Protein AF-A0A3D4WYS1-F1 (afdb_monomer)

Sequence (128 aa):
MTVAESVGSDFEAGEQSSLSLGTAAARNLATTTKSVPQMQAISSRWLLRTLPWIETKGGAYRVNRRLSYAVGDGRVTFTNVGSEVRVVPPELGELPLLRGFDDEAVLSALADRFVQQEFEPGDVIVEF

Structure (mmCIF, N/CA/C/O backbone):
data_AF-A0A3D4WYS1-F1
#
_entry.id   AF-A0A3D4WYS1-F1
#
loop_
_atom_site.group_PDB
_atom_site.id
_atom_site.type_symbol
_atom_site.label_atom_id
_atom_site.label_alt_id
_atom_site.label_comp_id
_atom_site.label_asym_id
_atom_site.label_entity_id
_atom_site.label_seq_id
_atom_site.pdbx_PDB_ins_code
_atom_site.Cartn_x
_atom_site.Cartn_y
_atom_site.Cartn_z
_atom_site.occupancy
_atom_site.B_iso_or_equiv
_atom_site.auth_seq_id
_atom_site.auth_comp_id
_atom_site.auth_asym_id
_atom_site.auth_atom_id
_atom_site.pdbx_PDB_model_num
ATOM 1 N N . MET A 1 1 ? -64.475 -13.122 19.399 1.00 40.88 1 MET A N 1
ATOM 2 C CA . MET A 1 1 ? -65.305 -13.553 20.540 1.00 40.88 1 MET A CA 1
ATOM 3 C C . MET A 1 1 ? -64.667 -14.797 21.133 1.00 40.88 1 MET A C 1
ATOM 5 O O . MET A 1 1 ? -64.862 -15.865 20.587 1.00 40.88 1 MET A O 1
ATOM 9 N N . THR A 1 2 ? -63.858 -14.622 22.176 1.00 32.72 2 THR A N 1
ATOM 10 C CA . THR A 1 2 ? -63.434 -15.647 23.149 1.00 32.72 2 THR A CA 1
ATOM 11 C C . THR A 1 2 ? -62.911 -14.858 24.345 1.00 32.72 2 THR A C 1
ATOM 13 O O . THR A 1 2 ? -61.811 -14.310 24.300 1.00 32.72 2 THR A O 1
ATOM 16 N N . VAL A 1 3 ? -63.772 -14.681 25.345 1.00 35.03 3 VAL A N 1
ATOM 17 C CA . VAL A 1 3 ? -63.476 -13.985 26.600 1.00 35.03 3 VAL A CA 1
ATOM 18 C C . VAL A 1 3 ? -62.879 -15.029 27.539 1.00 35.03 3 VAL A C 1
ATOM 20 O O . VAL A 1 3 ? -63.537 -16.021 27.834 1.00 35.03 3 VAL A O 1
ATOM 23 N N . ALA A 1 4 ? -61.623 -14.843 27.943 1.00 36.56 4 ALA A N 1
ATOM 24 C CA . ALA A 1 4 ? -61.018 -15.605 29.028 1.00 36.56 4 ALA A CA 1
ATOM 25 C C . ALA A 1 4 ? -61.288 -14.839 30.325 1.00 36.56 4 ALA A C 1
ATOM 27 O O . ALA A 1 4 ? -60.758 -13.751 30.542 1.00 36.56 4 ALA A O 1
ATOM 28 N N . GLU A 1 5 ? -62.183 -15.386 31.133 1.00 42.59 5 GLU A N 1
ATOM 29 C CA . GLU A 1 5 ? -62.592 -14.853 32.424 1.00 42.59 5 GLU A CA 1
ATOM 30 C C . GLU A 1 5 ? -61.460 -15.102 33.432 1.00 42.59 5 GLU A C 1
ATOM 32 O O . GLU A 1 5 ? -61.207 -16.234 33.848 1.00 42.59 5 GLU A O 1
ATOM 37 N N . SER A 1 6 ? -60.701 -14.055 33.765 1.00 39.94 6 SER A N 1
ATOM 38 C CA . SER A 1 6 ? -59.690 -14.117 34.819 1.00 39.94 6 SER A CA 1
ATOM 39 C C . SER A 1 6 ? -60.390 -14.006 36.168 1.00 39.94 6 SER A C 1
ATOM 41 O O . SER A 1 6 ? -60.790 -12.915 36.578 1.00 39.94 6 SER A O 1
ATOM 43 N N . VAL A 1 7 ? -60.545 -15.143 36.843 1.00 42.53 7 VAL A N 1
ATOM 44 C CA . VAL A 1 7 ? -61.011 -15.219 38.228 1.00 42.53 7 VAL A CA 1
ATOM 45 C C . VAL A 1 7 ? -60.054 -14.406 39.097 1.00 42.53 7 VAL A C 1
ATOM 47 O O . VAL A 1 7 ? -58.910 -14.801 39.325 1.00 42.53 7 VAL A O 1
ATOM 50 N N . GLY A 1 8 ? -60.527 -13.244 39.547 1.00 40.94 8 GLY A N 1
ATOM 51 C CA . GLY A 1 8 ? -59.911 -12.488 40.623 1.00 40.94 8 GLY A CA 1
ATOM 52 C C . GLY A 1 8 ? -60.025 -13.309 41.897 1.00 40.94 8 GLY A C 1
ATOM 53 O O . GLY A 1 8 ? -61.088 -13.392 42.501 1.00 40.94 8 GLY A O 1
ATOM 54 N N . SER A 1 9 ? -58.939 -13.973 42.274 1.00 37.81 9 SER A N 1
ATOM 55 C CA . SER A 1 9 ? -58.787 -14.494 43.622 1.00 37.81 9 SER A CA 1
ATOM 56 C C . SER A 1 9 ? -58.479 -13.309 44.535 1.00 37.81 9 SER A C 1
ATOM 58 O O . SER A 1 9 ? -57.321 -12.892 44.641 1.00 37.81 9 SER A O 1
ATOM 60 N N . ASP A 1 10 ? -59.524 -12.759 45.151 1.00 38.97 10 ASP A N 1
ATOM 61 C CA . ASP A 1 10 ? -59.424 -11.885 46.316 1.00 38.97 10 ASP A CA 1
ATOM 62 C C . ASP A 1 10 ? -58.786 -12.682 47.459 1.00 38.97 10 ASP A C 1
ATOM 64 O O . ASP A 1 10 ? -59.446 -13.355 48.250 1.00 38.97 10 ASP A O 1
ATOM 68 N N . PHE A 1 11 ? -57.457 -12.654 47.513 1.00 38.97 11 PHE A N 1
ATOM 69 C CA . PHE A 1 11 ? -56.731 -13.028 48.712 1.00 38.97 11 PHE A CA 1
ATOM 70 C C . PHE A 1 11 ? -56.839 -11.855 49.687 1.00 38.97 11 PHE A C 1
ATOM 72 O O . PHE A 1 11 ? -56.002 -10.953 49.678 1.00 38.97 11 PHE A O 1
ATOM 79 N N . GLU A 1 12 ? -57.858 -11.884 50.548 1.00 42.22 12 GLU A N 1
ATOM 80 C CA . GLU A 1 12 ? -57.838 -11.178 51.832 1.00 42.22 12 GLU A CA 1
ATOM 81 C C . GLU A 1 12 ? -56.723 -11.780 52.705 1.00 42.22 12 GLU A C 1
ATOM 83 O O . GLU A 1 12 ? -56.939 -12.576 53.618 1.00 42.22 12 GLU A O 1
ATOM 88 N N . ALA A 1 13 ? -55.479 -11.427 52.387 1.00 43.19 13 ALA A N 1
ATOM 89 C CA . ALA A 1 13 ? -54.372 -11.526 53.316 1.00 43.19 13 ALA A CA 1
ATOM 90 C C . ALA A 1 13 ? -54.508 -10.332 54.261 1.00 43.19 13 ALA A C 1
ATOM 92 O O . ALA A 1 13 ? -54.217 -9.199 53.881 1.00 43.19 13 ALA A O 1
ATOM 93 N N . GLY A 1 14 ? -55.010 -10.589 55.471 1.00 43.84 14 GLY A N 1
ATOM 94 C CA . GLY A 1 14 ? -55.089 -9.583 56.524 1.00 43.84 14 GLY A CA 1
ATOM 95 C C . GLY A 1 14 ? -53.776 -8.813 56.653 1.00 43.84 14 GLY A C 1
ATOM 96 O O . GLY A 1 14 ? -52.701 -9.389 56.475 1.00 43.84 14 GLY A O 1
ATOM 97 N N . GLU A 1 15 ? -53.883 -7.515 56.941 1.00 51.06 15 GLU A N 1
ATOM 98 C CA . GLU A 1 15 ? -52.776 -6.587 57.176 1.00 51.06 15 GLU A CA 1
ATOM 99 C C . GLU A 1 15 ? -51.853 -7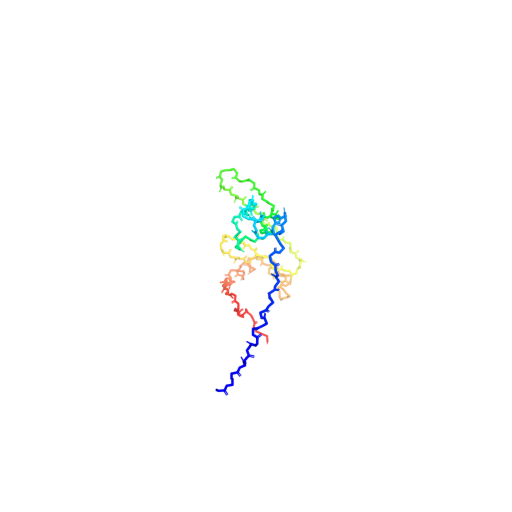.092 58.295 1.00 51.06 15 GLU A C 1
ATOM 101 O O . GLU A 1 15 ? -51.887 -6.653 59.443 1.00 51.06 15 GLU A O 1
ATOM 106 N N . GLN A 1 16 ? -50.973 -8.025 57.957 1.00 57.56 16 GLN A N 1
ATOM 107 C CA . GLN A 1 16 ? -49.751 -8.268 58.692 1.00 57.56 16 GLN A CA 1
ATOM 108 C C . GLN A 1 16 ? -48.833 -7.111 58.332 1.00 57.56 16 GLN A C 1
ATOM 110 O O . GLN A 1 16 ? -48.131 -7.136 57.323 1.00 57.56 16 GLN A O 1
ATOM 115 N N . SER A 1 17 ? -48.897 -6.059 59.148 1.00 64.50 17 SER A N 1
ATOM 116 C CA . SER A 1 17 ? -48.006 -4.909 59.078 1.00 64.50 17 SER A CA 1
ATOM 117 C C . SER A 1 17 ? -46.558 -5.396 59.177 1.00 64.50 17 SER A C 1
ATOM 119 O O . SER A 1 17 ? -46.035 -5.642 60.267 1.00 64.50 17 SER A O 1
ATOM 121 N N . SER A 1 18 ? -45.912 -5.591 58.030 1.00 66.38 18 SER A N 1
ATOM 122 C CA . SER A 1 18 ? -44.514 -5.991 57.966 1.00 66.38 18 SER A CA 1
ATOM 123 C C . SER A 1 18 ? -43.657 -4.876 58.567 1.00 66.38 18 SER A C 1
ATOM 125 O O . SER A 1 18 ? -43.649 -3.758 58.058 1.00 66.38 18 SER A O 1
ATOM 127 N N . LEU A 1 19 ? -42.917 -5.181 59.635 1.00 78.44 19 LEU A N 1
ATOM 128 C CA . LEU A 1 19 ? -42.035 -4.235 60.343 1.00 78.44 19 LEU A CA 1
ATOM 129 C C . LEU A 1 19 ? -40.752 -3.886 59.561 1.00 78.44 19 LEU A C 1
ATOM 131 O O . LEU A 1 19 ? -39.943 -3.082 60.018 1.00 78.44 19 LEU A O 1
ATOM 135 N N . SER A 1 20 ? -40.544 -4.500 58.396 1.00 81.12 20 SER A N 1
ATOM 136 C CA . SER A 1 20 ? -39.368 -4.315 57.547 1.00 81.12 20 SER A CA 1
ATOM 137 C C . SER A 1 20 ? -39.718 -3.630 56.229 1.00 81.12 20 SER A C 1
ATOM 139 O O . SER A 1 20 ? -40.756 -3.904 55.630 1.00 81.12 20 SER A O 1
ATOM 141 N N . LEU A 1 21 ? -38.801 -2.799 55.732 1.00 85.06 21 LEU A N 1
ATOM 142 C CA . LEU A 1 21 ? -38.934 -2.127 54.444 1.00 85.06 21 LEU A CA 1
ATOM 143 C C . LEU A 1 21 ? -38.865 -3.142 53.288 1.00 85.06 21 LEU A C 1
ATOM 145 O O . LEU A 1 21 ? -37.889 -3.879 53.158 1.00 85.06 21 LEU A O 1
ATOM 149 N N . GLY A 1 22 ? -39.881 -3.162 52.426 1.00 87.75 22 GLY A N 1
ATOM 150 C CA . GLY A 1 22 ? -39.868 -3.977 51.208 1.00 87.75 22 GLY A CA 1
ATOM 151 C C . GLY A 1 22 ? -38.836 -3.490 50.181 1.00 87.75 22 GLY A C 1
ATOM 152 O O . GLY A 1 22 ? -38.437 -2.325 50.177 1.00 87.75 22 GLY A O 1
ATOM 153 N N . THR A 1 23 ? -38.431 -4.361 49.254 1.00 90.00 23 THR A N 1
ATOM 154 C CA . THR A 1 23 ? -37.387 -4.079 48.245 1.00 90.00 23 THR A CA 1
ATOM 155 C C . THR A 1 23 ? -37.705 -2.880 47.345 1.00 90.00 23 THR A C 1
ATOM 157 O O . THR A 1 23 ? -36.811 -2.099 47.020 1.00 90.00 23 THR A O 1
ATOM 160 N N . ALA A 1 24 ? -38.977 -2.692 46.978 1.00 88.00 24 ALA A N 1
ATOM 161 C CA . ALA A 1 24 ? -39.426 -1.546 46.187 1.00 88.00 24 ALA A CA 1
ATOM 162 C C . ALA A 1 24 ? -39.255 -0.218 46.944 1.00 88.00 24 ALA A C 1
ATOM 164 O O . ALA A 1 24 ? -38.745 0.750 46.384 1.00 88.00 24 ALA A O 1
ATOM 165 N N . ALA A 1 25 ? -39.608 -0.187 48.233 1.00 87.50 25 ALA A N 1
ATOM 166 C CA . ALA A 1 25 ? -39.435 0.993 49.076 1.00 87.50 25 ALA A CA 1
ATOM 167 C C . ALA A 1 25 ? -37.951 1.248 49.404 1.00 87.50 25 ALA A C 1
ATOM 169 O O . ALA A 1 25 ? -37.510 2.395 49.395 1.00 87.50 25 ALA A O 1
ATOM 170 N N . ALA A 1 26 ? -37.153 0.193 49.589 1.00 90.81 26 ALA A N 1
ATOM 171 C CA . ALA A 1 26 ? -35.705 0.297 49.766 1.00 90.81 26 ALA A CA 1
ATOM 172 C C . ALA A 1 26 ? -34.993 0.860 48.523 1.00 90.81 26 ALA A C 1
ATOM 174 O O . ALA A 1 26 ? -34.057 1.647 48.656 1.00 90.81 26 ALA A O 1
ATOM 175 N N . ARG A 1 27 ? -35.453 0.525 47.307 1.00 88.12 27 ARG A N 1
ATOM 176 C CA . ARG A 1 27 ? -34.886 1.056 46.053 1.00 88.12 27 ARG A CA 1
ATOM 177 C C . ARG A 1 27 ? -35.035 2.575 45.936 1.00 88.12 27 ARG A C 1
ATOM 179 O O . ARG A 1 27 ? -34.133 3.208 45.399 1.00 88.12 27 ARG A O 1
ATOM 186 N N . ASN A 1 28 ? -36.104 3.162 46.475 1.00 90.00 28 ASN A N 1
ATOM 187 C CA . ASN A 1 28 ? -36.300 4.620 46.477 1.00 90.00 28 ASN A CA 1
ATOM 188 C C . ASN A 1 28 ? -35.288 5.366 47.362 1.00 90.00 28 ASN A C 1
ATOM 190 O O . ASN A 1 28 ? -35.112 6.571 47.208 1.00 90.00 28 ASN A O 1
ATOM 194 N N . LEU A 1 29 ? -34.626 4.656 48.277 1.00 92.56 29 LEU A N 1
ATOM 195 C CA . LEU A 1 29 ? -33.583 5.194 49.150 1.00 92.56 29 LEU A CA 1
ATOM 196 C C . LEU A 1 29 ? -32.169 4.911 48.617 1.00 92.56 29 LEU A C 1
ATOM 198 O O . LEU A 1 29 ? -31.192 5.426 49.157 1.00 92.56 29 LEU A O 1
ATOM 202 N N . ALA A 1 30 ? -32.044 4.094 47.570 1.00 92.38 30 ALA A N 1
ATOM 203 C CA . ALA A 1 30 ? -30.767 3.740 46.970 1.00 92.38 30 ALA A CA 1
ATOM 20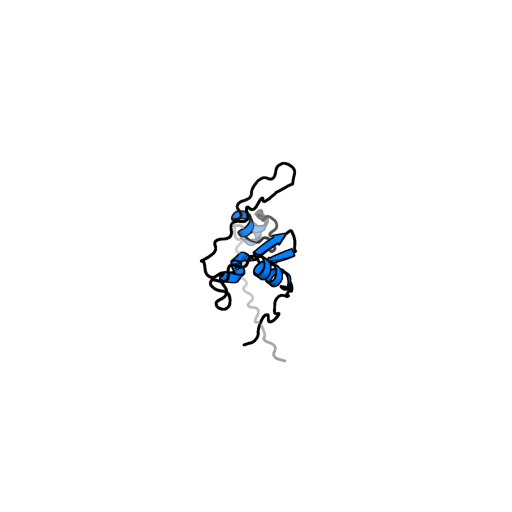4 C C . ALA A 1 30 ? -30.392 4.718 45.848 1.00 92.38 30 ALA A C 1
ATOM 206 O O . ALA A 1 30 ? -31.231 5.167 45.067 1.00 92.38 30 ALA A O 1
ATOM 207 N N . THR A 1 31 ? -29.101 5.013 45.715 1.00 92.81 31 THR A N 1
ATOM 208 C CA . THR A 1 31 ? -28.579 5.777 44.578 1.00 92.81 31 THR A CA 1
ATOM 209 C C . THR A 1 31 ? -28.281 4.847 43.402 1.00 92.81 31 THR A C 1
ATOM 211 O O . THR A 1 31 ? -27.874 3.699 43.571 1.00 92.81 31 THR A O 1
ATOM 214 N N . THR A 1 32 ? -28.499 5.333 42.179 1.00 92.62 32 THR A N 1
ATOM 215 C CA . THR A 1 32 ? -28.166 4.585 40.958 1.00 92.62 32 THR A CA 1
ATOM 216 C C . THR A 1 32 ? -26.780 4.977 40.467 1.00 92.62 32 THR A C 1
ATOM 218 O O . THR A 1 32 ? -26.510 6.157 40.235 1.00 92.62 32 THR A O 1
ATOM 221 N N . THR A 1 33 ? -25.918 3.990 40.238 1.00 94.44 33 THR A N 1
ATOM 222 C CA . THR A 1 33 ? -24.657 4.200 39.524 1.00 94.44 33 THR A CA 1
ATOM 223 C C . THR A 1 33 ? -24.948 4.476 38.053 1.00 94.44 33 THR A C 1
ATOM 225 O O . THR A 1 33 ? -25.516 3.639 37.354 1.00 94.44 33 THR A O 1
ATOM 228 N N . LYS A 1 34 ? -24.554 5.656 37.570 1.00 95.88 34 LYS A N 1
ATOM 229 C CA . LYS A 1 34 ? -24.640 6.010 36.150 1.00 95.88 34 LYS A CA 1
ATOM 230 C C . LYS A 1 34 ? -23.330 5.642 35.460 1.00 95.88 34 LYS A C 1
ATOM 232 O O . LYS A 1 34 ? -22.262 6.026 35.931 1.00 95.88 34 LYS A O 1
ATOM 237 N N . SER A 1 35 ? -23.409 4.911 34.353 1.00 95.00 35 SER A N 1
ATOM 238 C CA . SER A 1 35 ? -22.244 4.640 33.512 1.00 95.00 35 SER A CA 1
ATOM 239 C C . SER A 1 35 ? -21.853 5.876 32.702 1.00 95.00 35 SER A C 1
ATOM 241 O O . SER A 1 35 ? -22.669 6.770 32.465 1.00 95.00 35 SER A O 1
ATOM 243 N N . VAL A 1 36 ? -20.616 5.897 32.207 1.00 95.62 36 VAL A N 1
ATOM 244 C CA . VAL A 1 36 ? -20.219 6.850 31.163 1.00 95.62 36 VAL A CA 1
ATOM 245 C C . VAL A 1 36 ? -21.005 6.580 29.869 1.00 95.62 36 VAL A C 1
ATOM 247 O O . VAL A 1 36 ? -21.400 5.428 29.633 1.00 95.62 36 VAL A O 1
ATOM 250 N N . PRO A 1 37 ? -21.219 7.596 29.013 1.00 94.31 37 PRO A N 1
ATOM 251 C CA . PRO A 1 37 ? -21.805 7.398 27.691 1.00 94.31 37 PRO A CA 1
ATOM 252 C C . PRO A 1 37 ? -21.037 6.335 26.893 1.00 94.31 37 PRO A C 1
ATOM 254 O O . PRO A 1 37 ? -19.813 6.394 26.788 1.00 94.31 37 PRO A O 1
ATOM 257 N N . GLN A 1 38 ? -21.751 5.354 26.340 1.00 94.06 38 GLN A N 1
ATOM 258 C CA . GLN A 1 38 ? -21.165 4.299 25.508 1.00 94.06 38 GLN A CA 1
ATOM 259 C C . GLN A 1 38 ? -21.303 4.673 24.027 1.00 94.06 38 GLN A C 1
ATOM 261 O O . GLN A 1 38 ? -22.404 4.964 23.564 1.00 94.06 38 GLN A O 1
ATOM 266 N N . MET A 1 39 ? -20.200 4.650 23.272 1.00 95.44 39 MET A N 1
ATOM 267 C CA . MET A 1 39 ? -20.190 4.933 21.831 1.00 95.44 39 MET A CA 1
ATOM 268 C C . MET A 1 39 ? -19.925 3.659 21.023 1.00 95.44 39 MET A C 1
ATOM 270 O O . MET A 1 39 ? -18.803 3.159 21.004 1.00 95.44 39 MET A O 1
ATOM 274 N N . GLN A 1 40 ? -20.931 3.178 20.285 1.00 93.06 40 GLN A N 1
ATOM 275 C CA . GLN A 1 40 ? -20.821 1.952 19.477 1.00 93.06 40 GLN A CA 1
ATOM 276 C C . GLN A 1 40 ? -19.830 2.061 18.306 1.00 93.06 40 GLN A C 1
ATOM 278 O O . GLN A 1 40 ? -19.304 1.053 17.850 1.00 93.06 40 GLN A O 1
ATOM 283 N N . ALA A 1 41 ? -19.531 3.278 17.845 1.00 93.69 41 ALA A N 1
ATOM 284 C CA . ALA A 1 41 ? -18.554 3.512 16.781 1.00 93.69 41 ALA A CA 1
ATOM 285 C C . ALA A 1 41 ? -17.089 3.319 17.231 1.00 93.69 41 ALA A C 1
ATOM 287 O O . ALA A 1 41 ? -16.176 3.345 16.404 1.00 93.69 41 ALA A O 1
ATOM 288 N N . ILE A 1 42 ? -16.824 3.162 18.535 1.00 91.19 42 ILE A N 1
ATOM 289 C CA . ILE A 1 42 ? -15.469 2.929 19.040 1.00 91.19 42 ILE A CA 1
ATOM 290 C C . ILE A 1 42 ? -15.043 1.506 18.673 1.00 91.19 42 ILE A C 1
ATOM 292 O O . ILE A 1 42 ? -15.448 0.532 19.298 1.00 91.19 42 ILE A O 1
ATOM 296 N N . SER A 1 43 ? -14.173 1.403 17.672 1.00 92.44 43 SER A N 1
ATOM 297 C CA . SER A 1 43 ? -13.504 0.156 17.315 1.00 92.44 43 SER A CA 1
ATOM 298 C C . SER A 1 43 ? -12.203 -0.035 18.096 1.00 92.44 43 SER A C 1
ATOM 300 O O . SER A 1 43 ? -11.690 0.879 18.755 1.00 92.44 43 SER A O 1
ATOM 302 N N . SER A 1 44 ? -11.622 -1.229 17.968 1.00 93.88 44 SER A N 1
ATOM 303 C CA . SER A 1 44 ? -10.372 -1.577 18.634 1.00 93.88 44 SER A CA 1
ATOM 304 C C . SER A 1 44 ? -9.189 -0.722 18.189 1.00 93.88 44 SER A C 1
ATOM 306 O O . SER A 1 44 ? -8.228 -0.682 18.935 1.00 93.88 44 SER A O 1
ATOM 308 N N . ARG A 1 45 ? -9.203 -0.054 17.024 1.00 94.94 45 ARG A N 1
ATOM 309 C CA . ARG A 1 45 ? -8.057 0.713 16.479 1.00 94.94 45 ARG A CA 1
ATOM 310 C C . ARG A 1 45 ? -6.732 -0.077 16.448 1.00 94.94 45 ARG A C 1
ATOM 312 O O . ARG A 1 45 ? -5.670 0.491 16.686 1.00 94.94 45 ARG A O 1
ATOM 319 N N . TRP A 1 46 ? -6.785 -1.387 16.177 1.00 97.06 46 TRP A N 1
ATOM 320 C CA . TRP A 1 46 ? -5.601 -2.260 16.213 1.00 97.06 46 TRP A CA 1
ATOM 321 C C . TRP A 1 46 ? -4.482 -1.798 15.270 1.00 97.06 46 TRP A C 1
ATOM 323 O O . TRP A 1 46 ? -3.358 -1.632 15.728 1.00 97.06 46 TRP A O 1
ATOM 333 N N . LEU A 1 47 ? -4.798 -1.480 14.008 1.00 94.56 47 LEU A N 1
ATOM 334 C CA . LEU A 1 47 ? -3.799 -1.034 13.028 1.00 94.56 47 LEU A CA 1
ATOM 335 C C . LEU A 1 47 ? -3.006 0.179 13.532 1.00 94.56 47 LEU A C 1
ATOM 337 O O . LEU A 1 47 ? -1.781 0.173 13.505 1.00 94.56 47 LEU A O 1
ATOM 341 N N . LEU A 1 48 ? -3.700 1.186 14.072 1.00 95.75 48 LEU A N 1
ATOM 342 C CA . LEU A 1 48 ? -3.055 2.382 14.612 1.00 95.75 48 LEU A CA 1
ATOM 343 C C . LEU A 1 48 ? -2.161 2.081 15.823 1.00 95.75 48 LEU A C 1
ATOM 345 O O . LEU A 1 48 ? -1.250 2.849 16.087 1.00 95.75 48 LEU A O 1
ATOM 349 N N . ARG A 1 49 ? -2.378 0.990 16.565 1.00 94.00 49 ARG A N 1
ATOM 350 C CA . ARG A 1 49 ? -1.459 0.578 17.641 1.00 94.00 49 ARG A CA 1
ATOM 351 C C . ARG A 1 49 ? -0.256 -0.211 17.142 1.00 94.00 49 ARG A C 1
ATOM 353 O O . ARG A 1 49 ? 0.770 -0.210 17.809 1.00 94.00 49 ARG A O 1
ATOM 360 N N . THR A 1 50 ? -0.399 -0.913 16.024 1.00 95.19 50 THR A N 1
ATOM 361 C CA . THR A 1 50 ? 0.633 -1.816 15.503 1.00 95.19 50 THR A CA 1
ATOM 362 C C . THR A 1 50 ? 1.586 -1.124 14.533 1.00 95.19 50 THR A C 1
ATOM 364 O O . THR A 1 50 ? 2.718 -1.574 14.374 1.00 95.19 50 THR A O 1
ATOM 367 N N . LEU A 1 51 ? 1.159 -0.036 13.886 1.00 96.25 51 LEU A N 1
ATOM 368 C CA . LEU A 1 51 ? 2.015 0.707 12.964 1.00 96.25 51 LEU A CA 1
ATOM 369 C C . LEU A 1 51 ? 3.262 1.278 13.676 1.00 96.25 51 LEU A C 1
ATOM 371 O O . LEU A 1 51 ? 3.143 1.828 14.774 1.00 96.25 51 LEU A O 1
ATOM 375 N N . PRO A 1 52 ? 4.454 1.195 13.054 1.00 95.06 52 PRO A N 1
ATOM 376 C CA . PRO A 1 52 ? 5.691 1.742 13.602 1.00 95.06 52 PRO A CA 1
ATOM 377 C C . PRO A 1 52 ? 5.741 3.257 13.372 1.00 95.06 52 PRO A C 1
ATOM 379 O O . PRO A 1 52 ? 6.366 3.739 12.429 1.00 95.06 52 PRO A O 1
ATOM 382 N N . TRP A 1 53 ? 5.036 4.019 14.203 1.00 95.12 53 TRP A N 1
ATOM 383 C CA . TRP A 1 53 ? 4.994 5.477 14.091 1.00 95.12 53 TRP A CA 1
ATO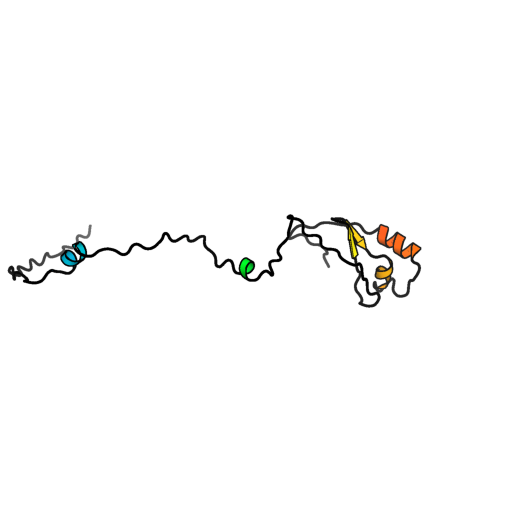M 384 C C . TRP A 1 53 ? 6.388 6.095 14.234 1.00 95.12 53 TRP A C 1
ATOM 386 O O . TRP A 1 53 ? 7.083 5.861 15.222 1.00 95.12 53 TRP A O 1
ATOM 396 N N . ILE A 1 54 ? 6.773 6.917 13.256 1.00 93.69 54 ILE A N 1
ATOM 397 C CA . ILE A 1 54 ? 8.024 7.684 13.247 1.00 93.69 54 ILE A CA 1
ATOM 398 C C . ILE A 1 54 ? 7.675 9.170 13.359 1.00 93.69 54 ILE A C 1
ATOM 400 O O . ILE A 1 54 ? 6.825 9.671 12.625 1.00 93.69 54 ILE A O 1
ATOM 404 N N . GLU A 1 55 ? 8.336 9.882 14.271 1.00 94.62 55 GLU A N 1
ATOM 405 C CA . GLU A 1 55 ? 8.172 11.329 14.432 1.00 94.62 55 GLU A CA 1
ATOM 406 C C . GLU A 1 55 ? 8.826 12.089 13.263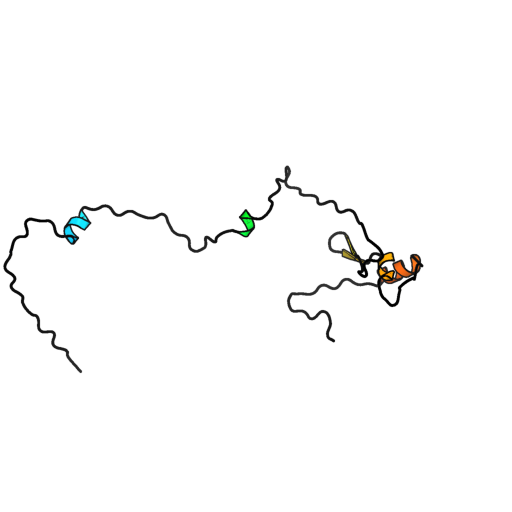 1.00 94.62 55 GLU A C 1
ATOM 408 O O . GLU A 1 55 ? 10.008 11.910 12.968 1.00 94.62 55 GLU A O 1
ATOM 413 N N . THR A 1 56 ? 8.079 12.989 12.622 1.00 93.88 56 THR A N 1
ATOM 414 C CA . THR A 1 56 ? 8.560 13.805 11.496 1.00 93.88 56 THR A CA 1
ATOM 415 C C . THR A 1 56 ? 8.686 15.272 11.902 1.00 93.88 56 THR A C 1
ATOM 417 O O . THR A 1 56 ? 7.758 16.070 11.724 1.00 93.88 56 THR A O 1
ATOM 420 N N . LYS A 1 57 ? 9.841 15.652 12.458 1.00 88.75 57 LYS A N 1
ATOM 421 C CA . LYS A 1 57 ? 10.117 17.038 12.873 1.00 88.75 57 LYS A CA 1
ATOM 422 C C . LYS A 1 57 ? 10.110 17.958 11.646 1.00 88.75 57 LYS A C 1
ATOM 424 O O . LYS A 1 57 ? 10.930 17.802 10.749 1.00 88.75 57 LYS A O 1
ATOM 429 N N . GLY A 1 58 ? 9.155 18.889 11.598 1.00 90.56 58 GLY A N 1
ATOM 430 C CA . GLY A 1 58 ? 8.950 19.796 10.459 1.00 90.56 58 GLY A CA 1
ATOM 431 C C . GLY A 1 58 ? 7.904 19.342 9.432 1.00 90.56 58 GLY A C 1
ATOM 432 O O . GLY A 1 58 ? 7.763 19.994 8.404 1.00 90.56 58 GLY A O 1
ATOM 433 N N . GLY A 1 59 ? 7.166 18.252 9.686 1.00 91.12 59 GLY A N 1
ATOM 434 C CA . GLY A 1 59 ? 6.012 17.845 8.865 1.00 91.12 59 GLY A CA 1
ATOM 435 C C . GLY A 1 59 ? 6.351 17.270 7.485 1.00 91.12 59 GLY A C 1
ATOM 436 O O . GLY A 1 59 ? 5.448 17.020 6.694 1.00 91.12 59 GLY A O 1
ATOM 437 N N . ALA A 1 60 ? 7.633 17.039 7.192 1.00 91.31 60 ALA A N 1
ATOM 438 C CA . ALA A 1 60 ? 8.086 16.438 5.944 1.00 91.31 60 ALA A CA 1
ATOM 439 C C . ALA A 1 60 ? 8.755 15.082 6.206 1.00 91.31 60 ALA A C 1
ATOM 441 O O . ALA A 1 60 ? 9.684 14.985 7.008 1.00 91.31 60 ALA A O 1
ATOM 442 N N . TYR A 1 61 ? 8.315 14.044 5.490 1.00 90.88 61 TYR A N 1
ATOM 443 C CA . TYR A 1 61 ? 8.939 12.720 5.480 1.00 90.88 61 TYR A CA 1
ATOM 444 C C . TYR A 1 61 ? 9.444 12.409 4.071 1.00 90.88 61 TYR A C 1
ATOM 446 O O . TYR A 1 61 ? 8.658 12.178 3.154 1.00 90.88 61 TYR A O 1
ATOM 454 N N . ARG A 1 62 ? 10.765 12.454 3.878 1.00 88.31 62 ARG A N 1
ATOM 455 C CA . ARG A 1 62 ? 11.411 12.141 2.597 1.00 88.31 62 ARG A CA 1
ATOM 456 C C . ARG A 1 62 ? 11.951 10.718 2.623 1.00 88.31 62 ARG A C 1
ATOM 458 O O . ARG A 1 62 ? 12.778 10.391 3.469 1.00 88.31 62 ARG A O 1
ATOM 465 N N . VAL A 1 63 ? 11.522 9.904 1.663 1.00 88.06 63 VAL A N 1
ATOM 466 C CA . VAL A 1 63 ? 12.010 8.534 1.479 1.00 88.06 63 VAL A CA 1
ATOM 467 C C . VAL A 1 63 ? 12.967 8.513 0.294 1.00 88.06 63 VAL A C 1
ATOM 469 O O . VAL A 1 63 ? 12.543 8.547 -0.859 1.00 88.06 63 VAL A O 1
ATOM 472 N N . ASN A 1 64 ? 14.266 8.453 0.576 1.00 87.19 64 ASN A N 1
ATOM 473 C CA . ASN A 1 64 ? 15.278 8.276 -0.459 1.00 87.19 64 ASN A CA 1
ATOM 474 C C . ASN A 1 64 ? 15.419 6.784 -0.766 1.00 87.19 64 ASN A C 1
ATOM 476 O O . ASN A 1 64 ? 15.707 5.990 0.128 1.00 87.19 64 ASN A O 1
ATOM 480 N N . ARG A 1 65 ? 15.226 6.403 -2.029 1.00 75.62 65 ARG A N 1
ATOM 481 C CA . ARG A 1 65 ? 15.413 5.029 -2.508 1.00 75.62 65 ARG A CA 1
ATOM 482 C C . ARG A 1 65 ? 16.637 4.983 -3.412 1.00 75.62 65 ARG A C 1
ATOM 484 O O . ARG A 1 65 ? 16.775 5.819 -4.300 1.00 75.62 65 ARG A O 1
ATOM 491 N N . ARG A 1 66 ? 17.526 4.016 -3.186 1.00 78.88 66 ARG A N 1
ATOM 492 C CA . ARG A 1 66 ? 18.622 3.715 -4.112 1.00 78.88 66 ARG A CA 1
ATOM 493 C C . ARG A 1 66 ? 18.099 2.743 -5.162 1.00 78.88 66 ARG A C 1
ATOM 495 O O . ARG A 1 66 ? 17.503 1.736 -4.797 1.00 78.88 66 ARG A O 1
ATOM 502 N N . LEU A 1 67 ? 18.341 3.033 -6.437 1.00 67.38 67 LEU A N 1
ATOM 503 C CA . LEU A 1 67 ? 18.074 2.073 -7.500 1.00 67.38 67 LEU A CA 1
ATOM 504 C C . LEU A 1 67 ? 19.157 0.987 -7.457 1.00 67.38 67 LEU A C 1
ATOM 506 O O . LEU A 1 67 ? 20.322 1.255 -7.749 1.00 67.38 67 LEU A O 1
ATOM 510 N N . SER A 1 68 ? 18.780 -0.215 -7.038 1.00 66.12 68 SER A N 1
ATOM 511 C CA . SER A 1 68 ? 19.574 -1.431 -7.201 1.00 66.12 68 SER A CA 1
ATOM 512 C C . SER A 1 68 ? 18.723 -2.417 -7.982 1.00 66.12 68 SER A C 1
ATOM 514 O O . SER A 1 68 ? 17.684 -2.837 -7.479 1.00 66.12 68 SER A O 1
ATOM 516 N N . TYR A 1 69 ? 19.147 -2.740 -9.197 1.00 65.12 69 TYR A N 1
ATOM 517 C CA . TYR A 1 69 ? 18.585 -3.830 -9.985 1.00 65.12 69 TYR A CA 1
ATOM 518 C C . TYR A 1 69 ? 19.605 -4.972 -10.004 1.00 65.12 69 TYR A C 1
ATOM 520 O O . TYR A 1 69 ? 20.817 -4.723 -9.992 1.00 65.12 69 TYR A O 1
ATOM 528 N N . ALA A 1 70 ? 19.119 -6.205 -9.910 1.00 61.53 70 ALA A N 1
ATOM 529 C CA . ALA A 1 70 ? 19.940 -7.403 -9.865 1.00 61.53 70 ALA A CA 1
ATOM 530 C C . ALA A 1 70 ? 19.593 -8.257 -11.081 1.00 61.53 70 ALA A C 1
ATOM 532 O O . ALA A 1 70 ? 18.660 -9.050 -11.036 1.00 61.53 70 ALA A O 1
ATOM 533 N N . VAL A 1 71 ? 20.379 -8.097 -12.144 1.00 65.38 71 VAL A N 1
ATOM 534 C CA . VAL A 1 71 ? 20.265 -8.936 -13.339 1.00 65.38 71 VAL A CA 1
ATOM 535 C C . VAL A 1 71 ? 20.528 -10.395 -12.936 1.00 65.38 71 VAL A C 1
ATOM 537 O O . VAL A 1 71 ? 21.507 -10.685 -12.241 1.00 65.38 71 VAL A O 1
ATOM 540 N N . GLY A 1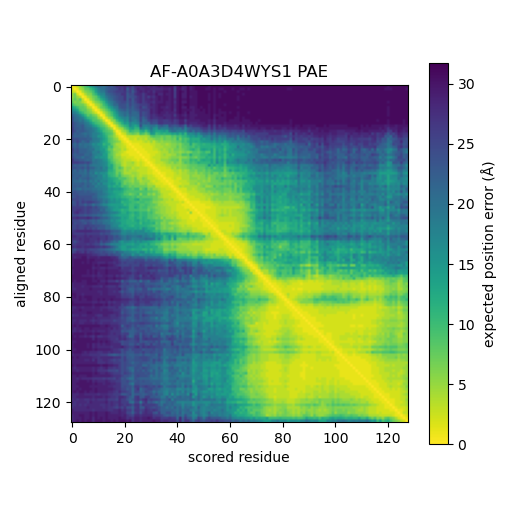 72 ? 19.659 -11.307 -13.362 1.00 70.75 72 GLY A N 1
ATOM 541 C CA . GLY A 1 72 ? 19.745 -12.752 -13.153 1.00 70.75 72 GLY A CA 1
ATOM 542 C C . GLY A 1 72 ? 18.741 -13.350 -12.163 1.00 70.75 72 GLY A C 1
ATOM 543 O O . GLY A 1 72 ? 18.866 -14.533 -11.837 1.00 70.75 72 GLY A O 1
ATOM 544 N N . ASP A 1 73 ? 17.766 -12.585 -11.660 1.00 77.56 73 ASP A N 1
ATOM 545 C CA . ASP A 1 73 ? 16.726 -13.085 -10.744 1.00 77.56 73 ASP A CA 1
ATOM 546 C C . ASP A 1 73 ? 15.439 -13.569 -11.453 1.00 77.56 73 ASP A C 1
ATOM 548 O O . ASP A 1 73 ? 14.513 -14.071 -10.803 1.00 77.56 73 ASP A O 1
ATOM 552 N N . GLY A 1 74 ? 15.388 -13.469 -12.787 1.00 80.75 74 GLY A N 1
ATOM 553 C CA . GLY A 1 74 ? 14.251 -13.865 -13.612 1.00 80.75 74 GLY A CA 1
ATOM 554 C C . GLY A 1 74 ? 13.066 -12.899 -13.565 1.00 80.75 74 GLY A C 1
ATOM 555 O O . GLY A 1 74 ? 11.970 -13.275 -13.994 1.00 80.75 74 GLY A O 1
ATOM 556 N N . ARG A 1 75 ? 13.234 -11.686 -13.026 1.00 84.81 75 ARG A N 1
ATOM 557 C CA . ARG A 1 75 ? 12.188 -10.662 -12.930 1.00 84.81 75 ARG A CA 1
ATOM 558 C C . ARG A 1 75 ? 12.638 -9.383 -13.616 1.00 84.81 75 ARG A C 1
ATOM 560 O O . ARG A 1 75 ? 13.793 -9.008 -13.575 1.00 84.81 75 ARG A O 1
ATOM 567 N N . VAL A 1 76 ? 11.685 -8.681 -14.223 1.00 88.19 76 VAL A N 1
ATOM 568 C CA . VAL A 1 76 ? 11.956 -7.365 -14.806 1.00 88.19 76 VAL A CA 1
ATOM 569 C C . VAL A 1 76 ? 11.769 -6.303 -13.728 1.00 88.19 76 VAL A C 1
ATOM 571 O O . VAL A 1 76 ? 10.665 -6.142 -13.198 1.00 88.19 76 VAL A O 1
ATOM 574 N N . THR A 1 77 ? 12.832 -5.568 -13.413 1.00 88.56 77 THR A N 1
ATOM 575 C CA . THR A 1 77 ? 12.766 -4.421 -12.500 1.00 88.56 77 THR A CA 1
ATOM 576 C C . THR A 1 77 ? 12.315 -3.145 -13.220 1.00 88.56 77 THR A C 1
ATOM 578 O O . THR A 1 77 ? 12.658 -2.878 -14.374 1.00 88.56 77 THR A O 1
ATOM 581 N N . PHE A 1 78 ? 11.564 -2.306 -12.504 1.00 89.25 78 PHE A N 1
ATOM 582 C CA . PHE A 1 78 ? 11.081 -1.012 -12.981 1.00 89.25 78 PHE A CA 1
ATOM 583 C C . PHE A 1 78 ? 11.620 0.117 -12.102 1.00 89.25 78 PHE A C 1
ATOM 585 O O . PHE A 1 78 ? 11.764 -0.025 -10.885 1.00 89.25 78 PHE A O 1
ATOM 592 N N . THR A 1 79 ? 11.874 1.267 -12.716 1.00 87.88 79 THR A N 1
ATOM 593 C CA . THR A 1 79 ? 12.092 2.529 -12.008 1.00 87.88 79 THR A CA 1
ATOM 594 C C . THR A 1 79 ? 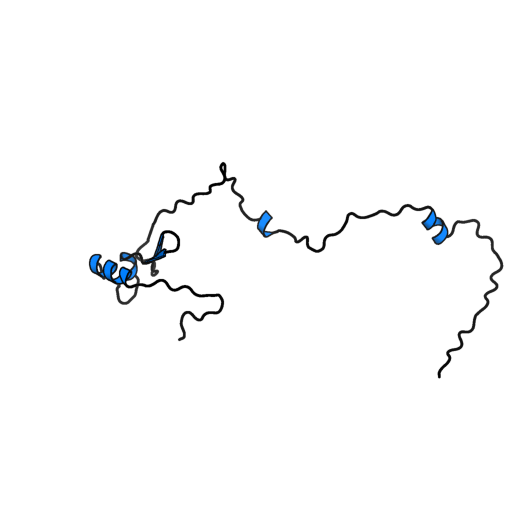10.780 3.294 -11.911 1.00 87.88 79 THR A C 1
ATOM 596 O O . THR A 1 79 ? 9.930 3.201 -12.794 1.00 87.88 79 THR A O 1
ATOM 599 N N . ASN A 1 80 ? 10.615 4.058 -10.835 1.00 85.31 80 ASN A N 1
ATOM 600 C CA . ASN A 1 80 ? 9.482 4.956 -10.667 1.00 85.31 80 ASN A CA 1
ATOM 601 C C . ASN A 1 80 ? 10.004 6.379 -10.438 1.00 85.31 80 ASN A C 1
ATOM 603 O O . ASN A 1 80 ? 10.815 6.609 -9.533 1.00 85.31 80 ASN A O 1
ATOM 607 N N . VAL A 1 81 ? 9.522 7.317 -11.253 1.00 79.00 81 VAL A N 1
ATOM 608 C CA . VAL A 1 81 ? 9.743 8.757 -11.099 1.00 79.00 81 VAL A CA 1
ATOM 609 C C . VAL A 1 81 ? 8.383 9.404 -10.837 1.00 79.00 81 VAL A C 1
ATOM 611 O O . VAL A 1 81 ? 7.648 9.771 -11.747 1.00 79.00 81 VAL A O 1
ATOM 614 N N . GLY A 1 82 ? 8.016 9.512 -9.558 1.00 82.12 82 GLY A N 1
ATOM 615 C CA . GLY A 1 82 ? 6.705 10.028 -9.158 1.00 82.12 82 GLY A CA 1
ATOM 616 C C . GLY A 1 82 ? 5.586 9.026 -9.456 1.00 82.12 82 GLY A C 1
ATOM 617 O O . GLY A 1 82 ? 5.474 8.005 -8.781 1.00 82.12 82 GLY A O 1
ATOM 618 N N . SER A 1 83 ? 4.731 9.329 -10.431 1.00 82.38 83 SER A N 1
ATOM 619 C CA . SER A 1 83 ? 3.674 8.420 -10.904 1.00 82.38 83 SER A CA 1
ATOM 620 C C . SER A 1 83 ? 4.070 7.634 -12.155 1.00 82.38 83 SER A C 1
ATOM 622 O O . SER A 1 83 ? 3.381 6.682 -12.508 1.00 82.38 83 SER A O 1
ATOM 624 N N . GLU A 1 84 ? 5.164 8.015 -12.815 1.00 86.75 84 GLU A N 1
ATOM 625 C CA . GLU A 1 84 ? 5.625 7.379 -14.045 1.00 86.75 84 GLU A CA 1
ATOM 626 C C . GLU A 1 84 ? 6.464 6.140 -13.722 1.00 86.75 84 GLU A C 1
ATOM 628 O O . GLU A 1 84 ? 7.408 6.199 -12.924 1.00 86.75 84 GLU A O 1
ATOM 633 N N . VAL A 1 85 ? 6.113 5.011 -14.334 1.00 89.88 85 VAL A N 1
ATOM 634 C CA . VAL A 1 85 ? 6.811 3.731 -14.197 1.00 89.88 85 VAL A CA 1
ATOM 635 C C . VAL A 1 85 ? 7.482 3.383 -15.521 1.00 89.88 85 VAL A C 1
ATOM 637 O O . VAL A 1 85 ? 6.817 3.266 -16.546 1.00 89.88 85 VAL A O 1
ATOM 640 N N . ARG A 1 86 ? 8.801 3.163 -15.494 1.00 90.31 86 ARG A N 1
ATOM 641 C CA . ARG A 1 86 ? 9.597 2.798 -16.676 1.00 90.31 86 ARG A CA 1
ATOM 642 C C . ARG A 1 86 ? 10.396 1.527 -16.428 1.00 90.31 86 ARG A C 1
ATOM 644 O O . ARG A 1 86 ? 10.985 1.363 -15.358 1.00 90.31 86 ARG A O 1
ATOM 651 N N . VAL A 1 87 ? 10.447 0.647 -17.425 1.00 91.75 87 VAL A N 1
ATOM 652 C CA . VAL A 1 87 ? 11.293 -0.557 -17.405 1.00 91.75 87 VAL A CA 1
ATOM 653 C C . VAL A 1 87 ? 12.769 -0.154 -17.326 1.00 91.75 87 VAL A C 1
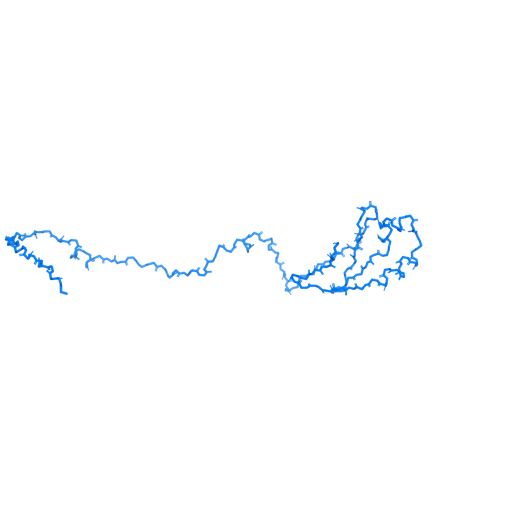ATOM 655 O O . VAL A 1 87 ? 13.194 0.787 -17.995 1.00 91.75 87 VAL A O 1
ATOM 658 N N . VAL A 1 88 ? 13.564 -0.864 -16.526 1.00 90.62 88 VAL A N 1
ATOM 659 C CA . VAL A 1 88 ? 15.029 -0.736 -16.545 1.00 90.62 88 VAL A CA 1
ATOM 660 C C . VAL A 1 88 ? 15.560 -1.498 -17.770 1.00 90.62 88 VAL A C 1
ATOM 662 O O . VAL A 1 88 ? 15.367 -2.710 -17.829 1.00 90.62 88 VAL A O 1
ATOM 665 N N . PRO A 1 89 ? 16.224 -0.856 -18.752 1.00 91.69 89 PRO A N 1
ATOM 666 C CA . PRO A 1 89 ? 16.512 -1.513 -20.030 1.00 91.69 89 PRO A CA 1
ATOM 667 C C . PRO A 1 89 ? 17.316 -2.822 -19.945 1.00 91.69 89 PRO A C 1
ATOM 669 O O . PRO A 1 89 ? 16.889 -3.793 -20.567 1.00 91.69 89 PRO A O 1
ATOM 672 N N . PRO A 1 90 ? 18.405 -2.924 -19.151 1.00 89.81 90 PRO A N 1
ATOM 673 C CA . PRO A 1 90 ? 19.147 -4.182 -19.008 1.00 89.81 90 PRO A CA 1
ATOM 674 C C . PRO A 1 90 ? 18.311 -5.367 -18.497 1.00 89.81 90 PRO A C 1
ATOM 676 O O . PRO A 1 90 ? 18.601 -6.514 -18.819 1.00 89.81 90 PRO A O 1
ATOM 679 N N . GLU A 1 91 ? 17.247 -5.103 -17.736 1.00 90.88 91 GLU A N 1
ATOM 680 C CA . GLU A 1 91 ? 16.397 -6.137 -17.129 1.00 90.88 91 GLU A CA 1
ATOM 681 C C . GLU A 1 91 ? 15.483 -6.822 -18.152 1.00 90.88 91 GLU A C 1
ATOM 683 O O . GLU A 1 91 ? 14.942 -7.894 -17.892 1.00 90.88 91 GLU A O 1
ATOM 688 N N . LEU A 1 92 ? 15.333 -6.253 -19.353 1.00 91.69 92 LEU A N 1
ATOM 689 C CA . LEU A 1 92 ? 14.630 -6.919 -20.451 1.00 91.69 92 LEU A CA 1
ATOM 690 C C . LEU A 1 92 ? 15.320 -8.227 -20.868 1.00 91.69 92 LEU A C 1
ATOM 692 O O . LEU A 1 92 ? 14.642 -9.118 -21.378 1.00 91.69 92 LEU A O 1
ATOM 696 N N . GLY A 1 93 ? 16.621 -8.381 -20.594 1.00 89.62 93 GLY A N 1
ATOM 697 C CA . GLY A 1 93 ? 17.362 -9.628 -20.802 1.00 89.62 93 GLY A CA 1
ATOM 698 C C . GLY A 1 93 ? 16.885 -10.804 -19.937 1.00 89.62 93 GLY A C 1
ATOM 699 O O . GLY A 1 93 ? 17.185 -11.953 -20.255 1.00 89.62 93 GLY A O 1
ATOM 700 N N . GLU A 1 94 ? 16.093 -10.560 -18.887 1.00 89.81 94 GLU A N 1
ATOM 701 C CA . GLU A 1 94 ? 15.473 -11.627 -18.085 1.00 89.81 94 GLU A CA 1
ATOM 702 C C . GLU A 1 94 ? 14.348 -12.349 -18.843 1.00 89.81 94 GLU A C 1
ATOM 704 O O . GLU A 1 94 ? 14.038 -13.518 -18.569 1.00 89.81 94 GLU A O 1
ATOM 709 N N . LEU A 1 95 ? 13.747 -11.683 -19.839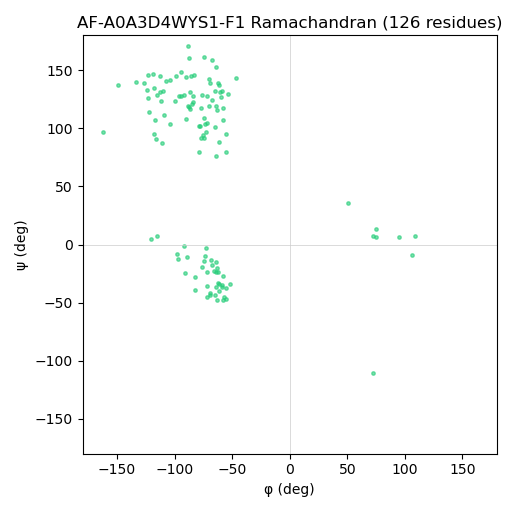 1.00 89.69 95 LEU A N 1
ATOM 710 C CA . LEU A 1 95 ? 12.711 -12.276 -20.676 1.00 89.69 95 LEU A CA 1
ATOM 711 C C . LEU A 1 95 ? 13.306 -13.426 -21.500 1.00 89.69 95 LEU A C 1
ATOM 713 O O . LEU A 1 95 ? 14.318 -13.232 -22.171 1.00 89.69 95 LEU A O 1
ATOM 717 N N . PRO A 1 96 ? 1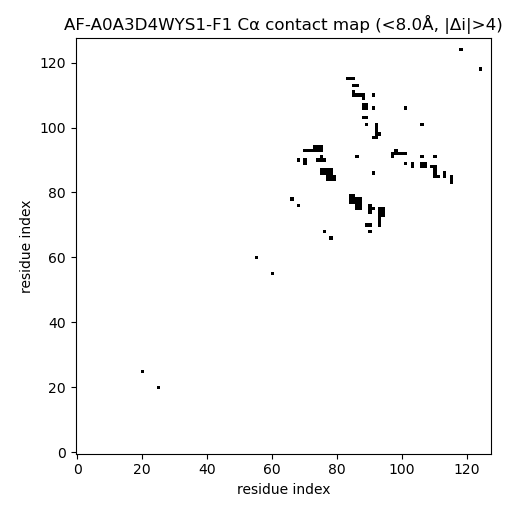2.667 -14.614 -21.543 1.00 88.75 96 PRO A N 1
ATOM 718 C CA . PRO A 1 96 ? 13.213 -15.778 -22.242 1.00 88.75 96 PRO A CA 1
ATOM 719 C C . PRO A 1 96 ? 13.633 -15.524 -23.697 1.00 88.75 96 PRO A C 1
ATOM 721 O O . PRO A 1 96 ? 14.606 -16.113 -24.153 1.00 88.75 96 PRO A O 1
ATOM 724 N N . LEU A 1 97 ? 12.922 -14.640 -24.406 1.00 89.62 97 LEU A N 1
ATOM 725 C CA . LEU A 1 97 ? 13.198 -14.286 -25.802 1.00 89.62 97 LEU A CA 1
ATOM 726 C C . LEU A 1 97 ? 14.406 -13.352 -25.985 1.00 89.62 97 LEU A C 1
ATOM 728 O O . LEU A 1 97 ? 14.934 -13.271 -27.088 1.00 89.62 97 LEU A O 1
ATOM 732 N N . LEU A 1 98 ? 14.823 -12.645 -24.932 1.00 89.62 98 LEU A N 1
ATOM 733 C CA . LEU A 1 98 ? 15.897 -11.645 -24.953 1.00 89.62 98 LEU A CA 1
ATOM 734 C C . LEU A 1 98 ? 17.106 -12.063 -24.100 1.00 89.62 98 LEU A C 1
ATOM 736 O O . LEU A 1 98 ? 18.035 -11.281 -23.913 1.00 89.62 98 LEU A O 1
ATOM 740 N N . ARG A 1 99 ? 17.125 -13.298 -23.584 1.00 87.50 99 ARG A N 1
ATOM 741 C CA . ARG A 1 99 ? 18.250 -13.801 -22.788 1.00 87.50 99 ARG A CA 1
ATOM 742 C C . ARG A 1 99 ? 19.555 -13.763 -23.571 1.00 87.50 99 ARG A C 1
ATOM 744 O O . ARG A 1 99 ? 19.632 -14.267 -24.688 1.00 87.50 99 ARG A O 1
ATOM 751 N N . GLY A 1 100 ? 20.594 -13.234 -22.929 1.00 85.56 100 GLY A N 1
ATOM 752 C CA . GLY A 1 100 ? 21.927 -13.106 -23.518 1.00 85.56 100 GLY A CA 1
ATOM 753 C C . GLY A 1 100 ? 22.051 -11.985 -24.552 1.00 85.56 100 GLY A C 1
ATOM 754 O O . GLY A 1 100 ? 23.091 -11.888 -25.191 1.00 85.56 100 GLY A O 1
ATOM 755 N N . PHE A 1 101 ? 21.016 -11.157 -24.720 1.00 90.44 101 PHE A N 1
ATOM 756 C CA . PHE A 1 101 ? 21.076 -9.954 -25.539 1.00 90.44 101 PHE A CA 1
ATOM 757 C C . PHE A 1 101 ? 21.632 -8.788 -24.708 1.00 90.44 101 PHE A C 1
ATOM 759 O O . PHE A 1 101 ? 21.065 -8.446 -23.671 1.00 90.44 101 PHE A O 1
ATOM 766 N N . ASP A 1 102 ? 22.741 -8.196 -25.148 1.00 88.56 102 ASP A N 1
ATOM 767 C CA . ASP A 1 102 ? 23.537 -7.219 -24.391 1.00 88.56 102 ASP A CA 1
ATOM 768 C C . ASP A 1 102 ? 23.662 -5.843 -25.075 1.00 88.56 102 ASP A C 1
ATOM 770 O O . ASP A 1 102 ? 24.328 -4.949 -24.549 1.00 88.56 102 ASP A O 1
ATOM 774 N N . ASP A 1 103 ? 22.983 -5.630 -26.210 1.00 94.00 103 ASP A N 1
ATOM 775 C CA . ASP A 1 103 ? 22.935 -4.322 -26.872 1.00 94.00 103 ASP A CA 1
ATOM 776 C C . ASP A 1 103 ? 22.042 -3.347 -26.088 1.00 94.00 103 ASP A C 1
ATOM 778 O O . ASP A 1 103 ? 20.814 -3.309 -26.223 1.00 94.00 103 ASP A O 1
ATOM 782 N N . GLU A 1 104 ? 22.690 -2.530 -25.260 1.00 91.19 104 GLU A N 1
ATOM 783 C CA . GLU A 1 104 ? 22.044 -1.544 -24.397 1.00 91.19 104 GLU A CA 1
ATOM 784 C C . GLU A 1 104 ? 21.215 -0.510 -25.174 1.00 91.19 104 GLU A C 1
ATOM 786 O O . GLU A 1 104 ? 20.153 -0.094 -24.704 1.00 91.19 104 GLU A O 1
ATOM 791 N N . ALA A 1 105 ? 21.644 -0.111 -26.376 1.00 94.31 105 ALA A N 1
ATOM 792 C CA . ALA A 1 105 ? 20.923 0.884 -27.165 1.00 94.31 105 ALA A CA 1
ATOM 793 C C . ALA A 1 105 ? 19.587 0.322 -27.665 1.00 94.31 105 ALA A C 1
ATOM 795 O O . ALA A 1 105 ? 18.558 1.001 -27.595 1.00 94.31 105 ALA A O 1
ATOM 796 N N . VAL A 1 106 ? 19.587 -0.932 -28.118 1.00 94.50 106 VAL A N 1
ATOM 797 C CA . VAL A 1 106 ? 18.369 -1.626 -28.554 1.00 94.50 106 VAL A CA 1
ATOM 798 C C . VAL A 1 106 ? 17.451 -1.919 -27.371 1.00 94.50 106 VAL A C 1
ATOM 800 O O . VAL A 1 106 ? 16.247 -1.678 -27.467 1.00 94.50 106 VAL A O 1
ATOM 803 N N . LEU A 1 107 ? 17.995 -2.381 -26.243 1.00 93.75 107 LEU A N 1
ATOM 804 C CA . LEU A 1 107 ? 17.207 -2.608 -25.030 1.00 93.75 107 LEU A CA 1
ATOM 805 C C . LEU A 1 107 ? 16.564 -1.314 -24.520 1.00 93.75 107 LEU A C 1
ATOM 807 O O . LEU A 1 107 ? 15.398 -1.321 -24.133 1.00 93.75 107 LEU A O 1
ATOM 811 N N . SER A 1 108 ? 17.287 -0.192 -24.570 1.00 93.88 108 SER A N 1
ATOM 812 C CA . SER A 1 108 ? 16.755 1.129 -24.216 1.00 93.88 108 SER A CA 1
ATOM 813 C C . SER A 1 108 ? 15.618 1.540 -25.151 1.00 93.88 108 SER A C 1
ATOM 815 O O . SER A 1 108 ? 14.531 1.888 -24.693 1.00 93.88 108 SER A O 1
ATOM 817 N N . ALA A 1 109 ? 15.817 1.391 -26.464 1.00 95.44 109 ALA A N 1
ATOM 818 C CA . ALA A 1 109 ? 14.784 1.686 -27.451 1.00 95.44 109 ALA A CA 1
ATOM 819 C C . ALA A 1 109 ? 13.538 0.802 -27.285 1.00 95.44 109 ALA A C 1
ATOM 821 O O . ALA A 1 109 ? 12.429 1.263 -27.548 1.00 95.44 109 ALA A O 1
ATOM 822 N N . LEU A 1 110 ? 13.703 -0.454 -26.858 1.00 94.50 110 LEU A N 1
ATOM 823 C CA . LEU A 1 110 ? 12.594 -1.358 -26.562 1.00 94.50 110 LEU A CA 1
ATOM 824 C C . LEU A 1 110 ? 11.865 -0.949 -25.279 1.00 94.50 110 LEU A C 1
ATOM 826 O O . LEU A 1 110 ? 10.638 -0.883 -25.285 1.00 94.50 110 LEU A O 1
ATOM 830 N N . ALA A 1 111 ? 12.604 -0.630 -24.213 1.00 93.38 111 ALA A N 1
ATOM 831 C CA . ALA A 1 111 ? 12.047 -0.120 -22.961 1.00 93.38 111 ALA A CA 1
ATOM 832 C C . ALA A 1 111 ? 11.195 1.140 -23.195 1.00 93.38 111 ALA A C 1
ATOM 834 O O . ALA A 1 111 ? 10.122 1.267 -22.611 1.00 93.38 111 ALA A O 1
ATOM 835 N N . ASP A 1 112 ? 11.611 2.012 -24.117 1.00 94.06 112 ASP A N 1
ATOM 836 C CA . ASP A 1 112 ? 10.880 3.229 -24.503 1.00 94.06 112 ASP A CA 1
ATOM 837 C C . ASP A 1 112 ? 9.561 2.978 -25.239 1.00 94.06 112 ASP A C 1
ATOM 839 O O . ASP A 1 112 ? 8.759 3.896 -25.403 1.00 94.06 112 ASP A O 1
ATOM 843 N N . ARG A 1 113 ? 9.307 1.750 -25.703 1.00 94.94 113 ARG A N 1
ATOM 844 C CA . ARG A 1 113 ? 8.024 1.380 -26.318 1.00 94.94 113 ARG A CA 1
ATOM 845 C C . ARG A 1 113 ? 7.000 0.870 -25.315 1.00 94.94 113 ARG A C 1
ATOM 847 O O . ARG A 1 113 ? 5.841 0.711 -25.696 1.00 94.94 113 ARG A O 1
ATOM 854 N N . PHE A 1 114 ? 7.396 0.598 -24.073 1.00 93.25 114 PHE A N 1
ATOM 855 C CA . PHE A 1 114 ? 6.444 0.209 -23.041 1.00 93.25 114 PHE A CA 1
ATOM 856 C C . PHE A 1 114 ? 5.567 1.402 -22.665 1.00 93.25 114 PHE A C 1
ATOM 858 O O . PHE A 1 114 ? 6.042 2.528 -22.535 1.00 93.25 114 PHE A O 1
ATOM 865 N N . VAL A 1 115 ? 4.277 1.135 -22.479 1.00 92.88 115 VAL A N 1
ATOM 866 C CA . VAL A 1 115 ? 3.287 2.139 -22.088 1.00 92.88 115 VAL A CA 1
ATOM 867 C C . VAL A 1 115 ? 2.706 1.739 -20.740 1.00 92.88 115 VAL A C 1
ATOM 869 O O . VAL A 1 115 ? 2.366 0.577 -20.521 1.00 92.88 115 VAL A O 1
ATOM 872 N N . GLN A 1 116 ? 2.602 2.706 -19.835 1.00 92.75 116 GLN A N 1
ATOM 873 C CA . GLN A 1 116 ? 1.922 2.528 -18.559 1.00 92.75 116 GLN A CA 1
ATOM 874 C C . GLN A 1 116 ? 0.407 2.548 -18.777 1.00 92.75 116 GLN A C 1
ATOM 876 O O . GLN A 1 116 ? -0.126 3.477 -19.381 1.00 92.75 116 GLN A O 1
ATOM 881 N N . GLN A 1 117 ? -0.282 1.536 -18.253 1.00 92.81 117 GLN A N 1
ATOM 882 C CA . GLN A 1 117 ? -1.738 1.459 -18.234 1.00 92.81 117 GLN A CA 1
ATOM 883 C C . GLN A 1 117 ? -2.212 1.285 -16.790 1.00 92.81 117 GLN A C 1
ATOM 885 O O . GLN A 1 117 ? -1.661 0.471 -16.046 1.00 92.81 117 GLN A O 1
ATOM 890 N N . GLU A 1 118 ? -3.209 2.072 -16.396 1.00 92.19 118 GLU A N 1
ATOM 891 C CA . GLU A 1 118 ? -3.828 2.019 -15.071 1.00 92.19 118 GLU A CA 1
ATOM 892 C C . GLU A 1 118 ? -5.124 1.205 -15.135 1.00 92.19 118 GLU A C 1
ATOM 894 O O . GLU A 1 118 ? -5.825 1.224 -16.148 1.00 92.19 118 GLU A O 1
ATOM 899 N N . PHE A 1 119 ? -5.411 0.474 -14.060 1.00 93.19 119 PHE A N 1
ATOM 900 C CA . PHE A 1 119 ? -6.553 -0.429 -13.947 1.00 93.19 119 PHE A CA 1
ATOM 901 C C . PHE A 1 119 ? -7.252 -0.202 -12.609 1.00 93.19 119 PHE A C 1
ATOM 903 O O . PHE A 1 119 ? -6.592 -0.032 -11.578 1.00 93.19 119 PHE A O 1
ATOM 910 N N . GLU A 1 120 ? -8.578 -0.238 -12.625 1.00 95.06 120 GLU A N 1
ATOM 911 C CA . GLU A 1 120 ? -9.420 -0.136 -11.440 1.00 95.06 120 GLU A CA 1
ATOM 912 C C . GLU A 1 120 ? -9.649 -1.517 -10.795 1.00 95.06 120 GLU A C 1
ATOM 914 O O . GLU A 1 120 ? -9.484 -2.566 -11.432 1.00 95.06 120 GLU A O 1
ATOM 919 N N . PRO A 1 121 ? -10.047 -1.568 -9.510 1.00 94.88 121 PRO A N 1
ATOM 920 C CA . PRO A 1 121 ? -10.405 -2.824 -8.866 1.00 94.88 121 PRO A CA 1
ATOM 921 C C . PRO A 1 121 ? -11.539 -3.544 -9.611 1.00 94.88 121 PRO A C 1
ATOM 923 O O . PRO A 1 121 ? -12.667 -3.060 -9.665 1.00 94.88 121 PRO A O 1
ATOM 926 N N . GLY A 1 122 ? -11.247 -4.741 -10.120 1.00 93.50 122 GLY A N 1
ATOM 927 C CA . GLY A 1 122 ? -12.194 -5.559 -10.882 1.00 93.50 122 GLY A CA 1
ATOM 928 C C . GLY A 1 122 ? -11.917 -5.607 -12.385 1.00 93.50 122 GLY A C 1
ATOM 929 O O . GLY A 1 122 ? -12.513 -6.444 -13.060 1.00 93.50 122 GLY A O 1
ATOM 930 N N . ASP A 1 123 ? -10.992 -4.790 -12.893 1.00 95.25 123 ASP A N 1
ATOM 931 C CA . ASP A 1 123 ? -10.566 -4.864 -14.288 1.00 95.25 123 ASP A CA 1
ATOM 932 C C . ASP A 1 123 ? -9.751 -6.136 -14.561 1.00 95.25 123 ASP A C 1
ATOM 934 O O . ASP A 1 123 ? -8.928 -6.580 -13.753 1.00 95.25 123 ASP A O 1
ATOM 938 N N . VAL A 1 124 ? -9.962 -6.720 -15.740 1.00 91.81 124 VAL A N 1
ATOM 939 C CA . VAL A 1 124 ? -9.199 -7.877 -16.211 1.00 91.81 124 VAL A CA 1
ATOM 940 C C . VAL A 1 124 ? -7.951 -7.389 -16.941 1.00 91.81 124 VAL A C 1
ATOM 942 O O . VAL A 1 124 ? -8.040 -6.691 -17.947 1.00 91.81 124 VAL A O 1
ATOM 945 N N . ILE A 1 125 ? -6.778 -7.765 -16.426 1.00 91.19 125 ILE A N 1
ATOM 946 C CA . ILE A 1 125 ? -5.479 -7.321 -16.956 1.00 91.19 125 ILE A CA 1
ATOM 947 C C . ILE A 1 125 ? -5.053 -8.165 -18.172 1.00 91.19 125 ILE A C 1
ATOM 949 O O . ILE A 1 125 ? -4.508 -7.629 -19.133 1.00 91.19 125 ILE A O 1
ATOM 953 N N . VAL A 1 126 ? -5.302 -9.480 -18.143 1.00 90.94 126 VAL A N 1
ATOM 954 C CA . VAL A 1 126 ? -5.048 -10.433 -19.240 1.00 90.94 126 VAL A CA 1
ATOM 955 C C . VAL A 1 126 ? -6.085 -11.558 -19.163 1.00 90.94 126 VAL A C 1
ATOM 957 O O . VAL A 1 126 ? -6.342 -12.073 -18.074 1.00 90.94 126 VAL A O 1
ATOM 960 N N . GLU A 1 127 ? -6.640 -11.963 -20.306 1.00 82.62 127 GLU A N 1
ATOM 961 C CA . GLU A 1 127 ? -7.413 -13.205 -20.463 1.00 82.62 127 GLU A CA 1
ATOM 962 C C . GLU A 1 127 ? -6.552 -14.257 -21.182 1.00 82.62 127 GLU A C 1
ATOM 964 O O . GLU A 1 127 ? -5.771 -13.909 -22.071 1.00 82.62 127 GLU A O 1
ATOM 969 N N . PHE A 1 128 ? -6.665 -15.524 -20.769 1.00 64.00 128 PHE A N 1
ATOM 970 C CA . PHE A 1 128 ? -5.897 -16.659 -21.300 1.00 64.00 128 PHE A CA 1
ATOM 971 C C . PHE A 1 128 ? -6.779 -17.610 -22.107 1.00 64.00 128 PHE A C 1
ATOM 973 O O . PHE A 1 128 ? -7.920 -17.866 -21.657 1.00 64.00 128 PHE A O 1
#

Foldseek 3Di:
DDDDDDPPPPPCPDPPPPPDDDPVRVVVVDDDDDDDDDDPPDDPCVVVVPDPDDDDVPPDDDDDDDDDDDAPPLDWDWDDDPPDIFTDQVSCCSPPVNPPPDPSVVSVVVRVPDDDDDDDPPDDPDDD

Secondary structure (DSSP, 8-state):
------------------SS--HHHHHTTSPPPPPPPP-TT----HHHHHS-----TTS-----------TTSSS--EEEETTEEEE-GGGGGGSTTTTT---HHHHHHHHTT-------TT--S---

pLDDT: mean 82.72, std 17.41, range [32.72, 97.06]

Radius of gyration: 39.17 Å; Cα contacts (8 Å, |Δi|>4): 64; chains: 1; bounding box: 89×36×89 Å

Solvent-accessible surface area (backbone atoms only — not comparable to full-atom values): 9234 Å² total; per-residue (Å²): 144,84,84,82,84,77,81,79,78,82,75,85,69,71,90,71,79,68,95,63,85,50,70,74,63,48,51,77,76,53,85,80,89,78,77,77,91,83,66,89,85,68,68,87,60,58,65,78,70,68,54,86,83,75,89,50,87,86,81,60,86,84,84,87,79,81,93,79,81,71,86,88,74,70,57,74,50,67,46,71,65,90,89,48,67,42,60,41,33,80,28,52,28,48,40,85,93,35,54,91,59,77,61,60,70,60,33,39,58,52,36,70,68,64,77,86,80,87,80,60,98,86,63,81,91,77,89,134

Nearest PDB structures (foldseek):
  9bhu-assembly1_A  TM=6.921E-01  e=1.822E-06  Streptomyces griseus subsp. griseus

Mean predicted aligned error: 15.86 Å